Protein AF-A0A3A9KEX3-F1 (afdb_monomer_lite)

Structure (mmCIF, N/CA/C/O backbone):
data_AF-A0A3A9KEX3-F1
#
_entry.id   AF-A0A3A9KEX3-F1
#
loop_
_atom_site.group_PDB
_atom_site.id
_atom_site.type_symbol
_atom_site.label_atom_id
_atom_site.label_alt_id
_atom_site.label_comp_id
_atom_site.label_asym_id
_atom_site.label_entity_id
_atom_site.label_seq_id
_atom_site.pdbx_PDB_ins_code
_atom_site.Cartn_x
_atom_site.Cartn_y
_atom_site.Cartn_z
_atom_site.occupancy
_atom_site.B_iso_or_equiv
_atom_site.auth_seq_id
_atom_site.auth_comp_id
_atom_site.auth_asym_id
_atom_site.auth_atom_id
_atom_site.pdbx_PDB_model_num
ATOM 1 N N . MET A 1 1 ? 19.001 -4.953 -26.871 1.00 45.19 1 MET A N 1
ATOM 2 C CA . MET A 1 1 ? 18.657 -5.611 -25.597 1.00 45.19 1 MET A CA 1
ATOM 3 C C . MET A 1 1 ? 18.288 -4.493 -24.646 1.00 45.19 1 MET A C 1
ATOM 5 O O . MET A 1 1 ? 19.187 -3.833 -24.150 1.00 45.19 1 MET A O 1
ATOM 9 N N . GLY A 1 2 ? 17.001 -4.152 -24.561 1.00 47.47 2 GLY A N 1
ATOM 10 C CA . GLY A 1 2 ? 16.549 -3.125 -23.626 1.00 47.47 2 GLY A CA 1
ATOM 11 C C . GLY A 1 2 ? 16.519 -3.751 -22.243 1.00 47.47 2 GLY A C 1
ATOM 12 O O . GLY A 1 2 ? 15.832 -4.753 -22.062 1.00 47.47 2 GLY A O 1
ATOM 13 N N . VAL A 1 3 ? 17.310 -3.224 -21.314 1.00 56.34 3 VAL A N 1
ATOM 14 C CA . VAL A 1 3 ? 17.057 -3.443 -19.890 1.00 56.34 3 VAL A CA 1
ATOM 15 C C . VAL A 1 3 ? 15.685 -2.839 -19.641 1.00 56.34 3 VAL A C 1
ATOM 17 O O . VAL A 1 3 ? 15.503 -1.634 -19.785 1.00 56.34 3 VAL A O 1
ATOM 20 N N . VAL A 1 4 ? 14.692 -3.698 -19.431 1.00 66.19 4 VAL A N 1
ATOM 21 C CA . VAL A 1 4 ? 13.398 -3.246 -18.939 1.00 66.19 4 VAL A CA 1
ATOM 22 C C . VAL A 1 4 ? 13.686 -2.814 -17.509 1.00 66.19 4 VAL A C 1
ATOM 24 O O . VAL A 1 4 ? 14.048 -3.673 -16.707 1.00 66.19 4 VAL A O 1
ATOM 27 N N . GLY A 1 5 ? 13.649 -1.505 -17.243 1.00 73.44 5 GLY A N 1
ATOM 28 C CA . GLY A 1 5 ? 13.776 -0.985 -15.882 1.00 73.44 5 GLY A CA 1
ATOM 29 C C . GLY A 1 5 ? 12.767 -1.696 -14.989 1.00 73.44 5 GLY A C 1
ATOM 30 O O . GLY A 1 5 ? 11.663 -2.028 -15.445 1.00 73.44 5 GLY A O 1
ATOM 31 N N . LEU A 1 6 ? 13.164 -2.019 -13.766 1.00 83.06 6 LEU A N 1
ATOM 32 C CA . LEU A 1 6 ? 12.252 -2.603 -12.795 1.00 83.06 6 LEU A CA 1
ATOM 33 C C . LEU A 1 6 ? 11.727 -1.477 -11.914 1.00 83.06 6 LEU A C 1
ATOM 35 O O . LEU A 1 6 ? 12.396 -0.479 -11.703 1.00 83.06 6 LEU A O 1
ATOM 39 N N . CYS A 1 7 ? 10.505 -1.615 -11.429 1.00 86.06 7 CYS A N 1
ATOM 40 C CA . CYS A 1 7 ? 9.931 -0.710 -10.457 1.00 86.06 7 CYS A CA 1
ATOM 41 C C . CYS A 1 7 ? 9.645 -1.480 -9.182 1.00 86.06 7 CYS A C 1
ATOM 43 O O . CYS A 1 7 ? 8.882 -2.444 -9.214 1.00 86.06 7 CYS A O 1
ATOM 45 N N . SER A 1 8 ? 10.266 -1.068 -8.085 1.00 88.06 8 SER A N 1
ATOM 46 C CA . SER A 1 8 ? 10.049 -1.625 -6.759 1.00 88.06 8 SER A CA 1
ATOM 47 C C . SER A 1 8 ? 8.939 -0.846 -6.064 1.00 88.06 8 SER A C 1
ATOM 49 O O . SER A 1 8 ? 9.095 0.343 -5.788 1.00 88.06 8 SER A O 1
ATOM 51 N N . VAL A 1 9 ? 7.819 -1.513 -5.781 1.00 87.12 9 VAL A N 1
ATOM 52 C CA . VAL A 1 9 ? 6.669 -0.932 -5.080 1.00 87.12 9 VAL A CA 1
ATOM 53 C C . VAL A 1 9 ? 6.604 -1.443 -3.644 1.00 87.12 9 VAL A C 1
ATOM 55 O O . VAL A 1 9 ? 6.647 -2.647 -3.379 1.00 87.12 9 VAL A O 1
ATOM 58 N N . THR A 1 10 ? 6.453 -0.518 -2.705 1.00 90.19 10 THR A N 1
ATOM 59 C CA . THR A 1 10 ? 6.225 -0.768 -1.284 1.00 90.19 10 THR A CA 1
ATOM 60 C C . THR A 1 10 ? 4.933 -0.081 -0.862 1.00 90.19 10 THR A C 1
ATOM 62 O O . THR A 1 10 ? 4.736 1.101 -1.124 1.00 90.19 10 THR A O 1
ATOM 65 N N . VAL A 1 11 ? 4.051 -0.826 -0.196 1.00 89.00 11 VAL A N 1
ATOM 66 C CA . VAL A 1 11 ? 2.772 -0.331 0.324 1.00 89.00 11 VAL A CA 1
ATOM 67 C C . VAL A 1 11 ? 2.687 -0.588 1.812 1.00 89.00 11 VAL A C 1
ATOM 69 O O . VAL A 1 11 ? 2.857 -1.718 2.281 1.00 89.00 11 VAL A O 1
ATOM 72 N N . GLN A 1 12 ? 2.378 0.467 2.548 1.00 90.44 12 GLN A N 1
ATOM 73 C CA . GLN A 1 12 ? 2.262 0.463 3.995 1.00 90.44 12 GLN A CA 1
ATOM 74 C C . GLN A 1 12 ? 0.905 1.026 4.398 1.00 90.44 12 GLN A C 1
ATOM 76 O O . GLN A 1 12 ? 0.425 1.969 3.790 1.00 90.44 12 GLN A O 1
ATOM 81 N N . ILE A 1 13 ? 0.280 0.469 5.424 1.00 89.94 13 ILE A N 1
ATOM 82 C CA . ILE A 1 13 ? -0.914 1.046 6.039 1.00 89.94 13 ILE A CA 1
ATOM 83 C C . ILE A 1 13 ? -0.452 2.011 7.125 1.00 89.94 13 ILE A C 1
ATOM 85 O O . ILE A 1 13 ? 0.267 1.595 8.033 1.00 89.94 13 ILE A O 1
ATOM 89 N N . THR A 1 14 ? -0.876 3.269 7.054 1.00 91.31 14 THR A N 1
ATOM 90 C CA . THR A 1 14 ? -0.537 4.310 8.039 1.00 91.31 14 THR A CA 1
ATOM 91 C C . THR A 1 14 ? -1.696 4.634 8.973 1.00 91.31 14 THR A C 1
ATOM 93 O O . THR A 1 14 ? -1.448 4.984 10.122 1.00 91.31 14 THR A O 1
ATOM 96 N N . ALA A 1 15 ? -2.949 4.457 8.542 1.00 89.44 15 ALA A N 1
ATOM 97 C CA . ALA A 1 15 ? -4.125 4.714 9.375 1.00 89.44 15 ALA A CA 1
ATOM 98 C C . ALA A 1 15 ? -5.283 3.754 9.071 1.00 89.44 15 ALA A C 1
ATOM 100 O O . ALA A 1 15 ? -5.403 3.240 7.957 1.00 89.44 15 ALA A O 1
ATOM 101 N N . ILE A 1 16 ? -6.153 3.537 10.060 1.00 89.50 16 ILE A N 1
ATOM 102 C CA . ILE A 1 16 ? -7.396 2.762 9.933 1.00 89.50 16 ILE A CA 1
ATOM 103 C C . ILE A 1 16 ? -8.530 3.541 10.609 1.00 89.50 16 ILE A C 1
ATOM 105 O O . ILE A 1 16 ? -8.388 3.985 11.745 1.00 89.50 16 ILE A O 1
ATOM 109 N N . ASP A 1 17 ? -9.644 3.737 9.909 1.00 88.12 17 ASP A N 1
ATOM 110 C CA . ASP A 1 17 ? -10.810 4.529 10.318 1.00 88.12 17 ASP A CA 1
ATOM 111 C C . ASP A 1 17 ? -10.462 5.946 10.806 1.00 88.12 17 ASP A C 1
ATOM 113 O O . ASP A 1 17 ? -11.058 6.484 11.740 1.00 88.12 17 ASP A O 1
ATOM 117 N N . GLY A 1 18 ? -9.467 6.566 10.164 1.00 82.69 18 GLY A N 1
ATOM 118 C CA . GLY A 1 18 ? -8.969 7.894 10.534 1.00 82.69 18 GLY A CA 1
ATOM 119 C C . GLY A 1 18 ? -8.153 7.922 11.831 1.00 82.69 18 GLY A C 1
ATOM 120 O O . GLY A 1 18 ? -7.865 9.004 12.339 1.00 82.69 18 GLY A O 1
ATOM 121 N N . VAL A 1 19 ? -7.787 6.757 12.371 1.00 88.50 19 VAL A N 1
ATOM 122 C CA . VAL A 1 19 ? -6.850 6.618 13.487 1.00 88.50 19 VAL A CA 1
ATOM 123 C C . VAL A 1 19 ? -5.486 6.222 12.937 1.00 88.50 19 VAL A C 1
ATOM 125 O O . VAL A 1 19 ? -5.322 5.122 12.403 1.00 88.50 19 VAL A O 1
ATOM 128 N N . ASP A 1 20 ? -4.509 7.115 13.086 1.00 90.44 20 ASP A N 1
ATOM 129 C CA . ASP A 1 20 ? -3.121 6.844 12.713 1.00 90.44 20 ASP A CA 1
ATOM 130 C C . ASP A 1 20 ? -2.543 5.705 13.560 1.00 90.44 20 ASP A C 1
ATOM 132 O O . ASP A 1 20 ? -2.693 5.653 14.788 1.00 90.44 20 ASP A O 1
ATOM 136 N N . LEU A 1 21 ? -1.861 4.782 12.893 1.00 85.81 21 LEU A N 1
ATOM 137 C CA . LEU A 1 21 ? -1.110 3.716 13.531 1.00 85.81 21 LEU A CA 1
ATOM 138 C C . LEU A 1 21 ? 0.199 4.285 14.087 1.00 85.81 21 LEU A C 1
ATOM 140 O O . LEU A 1 21 ? 0.862 5.108 13.462 1.00 85.81 21 LEU A O 1
ATOM 144 N N . LEU A 1 22 ? 0.597 3.808 15.268 1.00 87.12 22 LEU A N 1
ATOM 145 C CA . LEU A 1 22 ? 1.8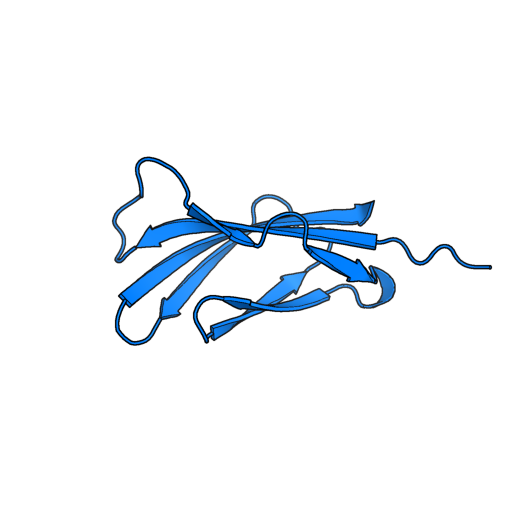79 4.179 15.882 1.00 87.12 22 LEU A CA 1
ATOM 146 C C . LEU A 1 22 ? 3.078 3.754 15.023 1.00 87.12 22 LEU A C 1
ATOM 148 O O . LEU A 1 22 ? 4.097 4.438 15.012 1.00 87.12 22 LEU A O 1
ATOM 152 N N . GLU A 1 23 ? 2.944 2.630 14.322 1.00 87.31 23 GLU A N 1
ATOM 153 C CA . GLU A 1 23 ? 3.925 2.119 13.373 1.00 87.31 23 GLU A CA 1
ATOM 154 C C . GLU A 1 23 ? 3.188 1.696 12.096 1.00 87.31 23 GLU A C 1
ATOM 156 O O . GLU A 1 23 ? 2.180 0.984 12.193 1.00 87.31 23 GLU A O 1
ATOM 161 N N . PRO A 1 24 ? 3.654 2.121 10.909 1.00 86.75 24 PRO A N 1
ATOM 162 C CA . PRO A 1 24 ? 3.035 1.724 9.659 1.00 86.75 24 PRO A CA 1
ATOM 163 C C . PRO A 1 24 ? 3.192 0.218 9.430 1.00 86.75 24 PRO A C 1
ATOM 165 O O . PRO A 1 24 ? 4.243 -0.373 9.689 1.00 86.75 24 PRO A O 1
ATOM 168 N N . VAL A 1 25 ? 2.132 -0.416 8.933 1.00 87.75 25 VAL A N 1
ATOM 169 C CA . VAL A 1 25 ? 2.109 -1.859 8.675 1.00 87.75 25 VAL A CA 1
ATOM 170 C C . VAL A 1 25 ? 2.376 -2.107 7.201 1.00 87.75 25 VAL A C 1
ATOM 172 O O . VAL A 1 25 ? 1.530 -1.833 6.354 1.00 87.75 25 VAL A O 1
ATOM 175 N N . THR A 1 26 ? 3.541 -2.659 6.879 1.00 87.75 26 THR A N 1
ATOM 176 C CA . THR A 1 26 ? 3.888 -3.007 5.500 1.00 87.75 26 THR A CA 1
ATOM 177 C C . THR A 1 26 ? 3.053 -4.187 5.008 1.00 87.75 26 THR A C 1
ATOM 179 O O . THR A 1 26 ? 3.183 -5.301 5.515 1.00 87.75 26 THR A O 1
ATOM 182 N N . VAL A 1 27 ? 2.208 -3.950 4.004 1.00 83.88 27 VAL A N 1
ATOM 183 C CA . VAL A 1 27 ? 1.400 -4.993 3.349 1.00 83.88 27 VAL A CA 1
ATOM 184 C C . VAL A 1 27 ? 2.198 -5.640 2.226 1.00 83.88 27 VAL A C 1
ATOM 186 O O . VAL A 1 27 ? 2.225 -6.861 2.093 1.00 83.88 27 VAL A O 1
ATOM 189 N N . PHE A 1 28 ? 2.896 -4.808 1.454 1.00 81.62 28 PHE 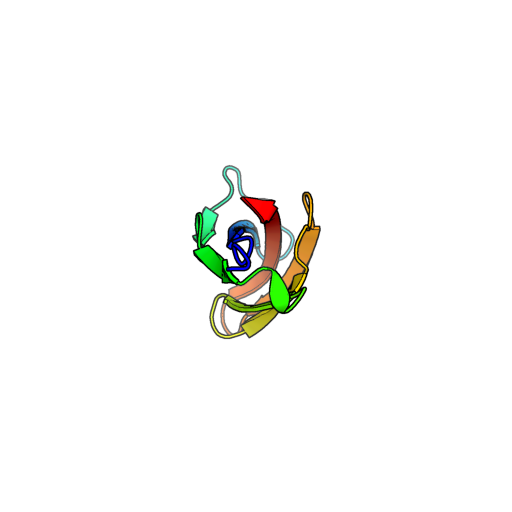A N 1
ATOM 190 C CA . PHE A 1 28 ? 3.761 -5.220 0.360 1.00 81.62 28 PHE A CA 1
ATOM 191 C C . PHE A 1 28 ? 5.095 -4.499 0.482 1.00 81.62 28 PHE A C 1
ATOM 193 O O . PHE A 1 28 ? 5.129 -3.292 0.706 1.00 81.62 28 PHE A O 1
ATOM 200 N N . ALA A 1 29 ? 6.193 -5.232 0.332 1.00 82.50 29 ALA A N 1
ATOM 201 C CA . ALA A 1 29 ? 7.538 -4.676 0.376 1.00 82.50 29 ALA A CA 1
ATOM 202 C C . ALA A 1 29 ? 8.3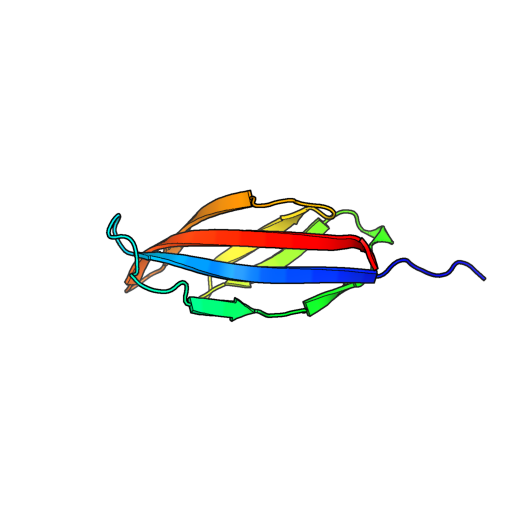12 -5.133 -0.854 1.00 82.50 29 ALA A C 1
ATOM 204 O O . ALA A 1 29 ? 8.417 -6.338 -1.084 1.00 82.50 29 ALA A O 1
ATOM 205 N N . ASN A 1 30 ? 8.889 -4.180 -1.586 1.00 80.62 30 ASN A N 1
ATOM 206 C CA . ASN A 1 30 ? 9.756 -4.429 -2.738 1.00 80.62 30 ASN A CA 1
ATOM 207 C C . ASN A 1 30 ? 9.150 -5.373 -3.786 1.00 80.62 30 ASN A C 1
ATOM 209 O O . ASN A 1 30 ? 9.791 -6.330 -4.224 1.00 80.62 30 ASN A O 1
ATOM 213 N N . VAL A 1 31 ? 7.892 -5.145 -4.156 1.00 83.38 31 VAL A N 1
ATOM 214 C CA . VAL A 1 31 ? 7.281 -5.907 -5.243 1.00 83.38 31 VAL A CA 1
ATOM 215 C C . VAL A 1 31 ? 7.764 -5.317 -6.561 1.00 83.38 31 VAL A C 1
ATOM 217 O O . VAL A 1 31 ? 7.519 -4.148 -6.844 1.00 83.38 31 VAL A O 1
ATOM 220 N N . GLU A 1 32 ? 8.482 -6.121 -7.341 1.00 84.81 32 GLU A N 1
ATOM 221 C CA . GLU A 1 32 ? 9.123 -5.680 -8.577 1.00 84.81 32 GLU A CA 1
ATOM 222 C C . GLU A 1 32 ? 8.205 -5.871 -9.787 1.00 84.81 32 GLU A C 1
ATOM 224 O O . GLU A 1 32 ? 7.708 -6.972 -10.048 1.00 84.81 32 GLU A O 1
ATOM 229 N N . PHE A 1 33 ? 8.035 -4.810 -10.573 1.00 84.19 33 PHE A N 1
ATOM 230 C CA . PHE A 1 33 ? 7.256 -4.824 -11.807 1.00 84.19 33 PHE A CA 1
ATOM 231 C C . PHE A 1 33 ? 8.034 -4.231 -12.983 1.00 84.19 33 PHE A C 1
ATOM 233 O O . PHE A 1 33 ? 8.908 -3.392 -12.785 1.00 84.19 33 PHE A O 1
ATOM 240 N N . PRO A 1 34 ? 7.730 -4.619 -14.233 1.00 82.44 34 PRO A N 1
ATOM 241 C CA . PRO A 1 34 ? 8.350 -3.999 -15.397 1.00 82.44 34 PRO A CA 1
ATOM 242 C C . PRO A 1 34 ? 7.926 -2.525 -15.516 1.00 82.44 34 PRO A C 1
ATOM 244 O O . PRO A 1 34 ? 6.762 -2.242 -15.803 1.00 82.44 34 PRO A O 1
ATOM 247 N N . ALA A 1 35 ? 8.868 -1.586 -15.386 1.00 77.38 35 ALA A N 1
ATOM 248 C CA . ALA A 1 35 ? 8.607 -0.143 -15.472 1.00 77.38 35 ALA A CA 1
ATOM 249 C C . ALA A 1 35 ? 8.075 0.299 -16.852 1.00 77.38 35 ALA A C 1
ATOM 251 O O . ALA A 1 35 ? 7.508 1.378 -16.996 1.00 77.38 35 ALA A O 1
ATOM 252 N N . ALA A 1 36 ? 8.187 -0.558 -17.875 1.00 75.81 36 ALA A N 1
ATOM 253 C CA . ALA A 1 36 ? 7.678 -0.301 -19.224 1.00 75.81 36 ALA A CA 1
ATOM 254 C C . ALA A 1 36 ? 6.161 -0.026 -19.295 1.00 75.81 36 ALA A C 1
ATOM 256 O O . ALA A 1 36 ? 5.713 0.559 -20.279 1.00 75.81 36 ALA A O 1
ATOM 257 N N . ASN A 1 37 ? 5.384 -0.445 -18.290 1.00 72.19 37 ASN A N 1
ATOM 258 C CA . ASN A 1 37 ? 3.937 -0.216 -18.245 1.00 72.19 37 ASN A CA 1
ATOM 259 C C . ASN A 1 37 ? 3.548 1.143 -17.635 1.00 72.19 37 ASN A C 1
ATOM 261 O O . ASN A 1 37 ? 2.411 1.568 -17.812 1.00 72.19 37 ASN A O 1
ATOM 265 N N . GLY A 1 38 ? 4.460 1.832 -16.940 1.00 77.19 38 GLY A N 1
ATOM 266 C CA . GLY A 1 38 ? 4.200 3.116 -16.274 1.00 77.19 38 GLY A CA 1
ATOM 267 C C . GLY A 1 38 ? 3.376 3.029 -14.982 1.00 77.19 38 GLY A C 1
ATOM 268 O O . GLY A 1 38 ? 3.596 3.838 -14.093 1.00 77.19 38 GLY A O 1
ATOM 269 N N . PHE A 1 39 ? 2.496 2.036 -14.835 1.00 84.00 39 PHE A N 1
ATOM 270 C CA . PHE A 1 39 ? 1.725 1.770 -13.617 1.00 84.00 39 PHE A CA 1
ATOM 271 C C . PHE A 1 39 ? 1.557 0.263 -13.377 1.00 84.00 39 PHE A C 1
ATOM 273 O O . PHE A 1 39 ? 1.824 -0.564 -14.259 1.00 84.00 39 PHE A O 1
ATOM 280 N N . VAL A 1 40 ? 1.118 -0.096 -12.172 1.00 83.94 40 VAL A N 1
ATOM 281 C CA . VAL A 1 40 ? 0.784 -1.463 -11.776 1.00 83.94 40 VAL A CA 1
ATOM 282 C C . VAL A 1 40 ? -0.458 -1.501 -10.893 1.00 83.94 40 VAL A C 1
ATOM 284 O O . VAL A 1 40 ? -0.580 -0.729 -9.949 1.00 83.94 40 VAL A O 1
ATOM 287 N N . ASP A 1 41 ? -1.347 -2.453 -11.160 1.00 86.62 41 ASP A N 1
ATOM 288 C CA . ASP A 1 41 ? -2.473 -2.758 -10.282 1.00 86.62 41 ASP A CA 1
ATOM 289 C C . ASP A 1 41 ? -2.062 -3.791 -9.230 1.00 86.62 41 ASP A C 1
ATOM 291 O O . ASP A 1 41 ? -1.675 -4.918 -9.556 1.00 86.62 41 ASP A O 1
ATOM 295 N N . ILE A 1 42 ? -2.174 -3.422 -7.958 1.00 84.50 42 ILE A N 1
ATOM 296 C CA . ILE A 1 42 ? -1.926 -4.306 -6.816 1.00 84.50 42 ILE A CA 1
ATOM 297 C C . ILE A 1 42 ? -3.197 -4.465 -5.987 1.00 84.50 42 ILE A C 1
ATOM 299 O O . ILE A 1 42 ? -3.947 -3.521 -5.771 1.00 84.50 42 ILE A O 1
ATOM 303 N N . GLU A 1 43 ? -3.452 -5.671 -5.493 1.00 85.56 43 GLU A N 1
ATOM 304 C CA . GLU A 1 43 ? -4.614 -5.929 -4.643 1.00 85.56 43 GLU A CA 1
ATOM 305 C C . GLU A 1 43 ? -4.229 -5.768 -3.168 1.00 85.56 43 GLU A C 1
ATOM 307 O O . GLU A 1 43 ? -3.546 -6.616 -2.593 1.00 85.56 43 GLU A O 1
ATOM 312 N N . VAL A 1 44 ? -4.670 -4.677 -2.542 1.00 82.50 44 VAL A N 1
ATOM 313 C CA . VAL A 1 44 ? -4.441 -4.394 -1.121 1.00 82.50 44 VAL A CA 1
ATOM 314 C C . VAL A 1 44 ? -5.715 -4.718 -0.355 1.00 82.50 44 VAL A C 1
ATOM 316 O O . VAL A 1 44 ? -6.740 -4.065 -0.525 1.00 82.50 44 VAL A O 1
ATOM 319 N N . LEU A 1 45 ? -5.662 -5.753 0.490 1.00 83.56 45 LEU A N 1
ATOM 320 C CA . LEU A 1 45 ? -6.799 -6.188 1.316 1.00 83.56 45 LEU A CA 1
ATOM 321 C C . LEU A 1 45 ? -8.085 -6.476 0.502 1.00 83.56 45 LEU A C 1
ATOM 323 O O . LEU A 1 45 ? -9.195 -6.250 0.979 1.00 83.56 45 LEU A O 1
ATOM 327 N N . GLY A 1 46 ? -7.937 -6.989 -0.725 1.00 82.88 46 GLY A N 1
ATOM 328 C CA . GLY A 1 46 ? -9.054 -7.302 -1.627 1.00 82.88 46 GLY A CA 1
ATOM 329 C C . GLY A 1 46 ? -9.579 -6.111 -2.437 1.00 82.88 46 GLY A C 1
ATOM 330 O O . GLY A 1 46 ? -10.560 -6.263 -3.165 1.00 82.88 46 GLY A O 1
ATOM 331 N N . VAL A 1 47 ? -8.946 -4.938 -2.324 1.00 85.00 47 VAL A N 1
ATOM 332 C CA . VAL A 1 47 ? -9.247 -3.752 -3.133 1.00 85.00 47 VAL A CA 1
ATOM 333 C C . VAL A 1 47 ? -8.110 -3.536 -4.139 1.00 85.00 47 VAL A C 1
ATOM 335 O O . VAL A 1 47 ? -6.953 -3.454 -3.723 1.00 85.00 47 VAL A O 1
ATOM 338 N N . PRO A 1 48 ? -8.392 -3.450 -5.452 1.00 85.25 48 PRO A N 1
ATOM 339 C CA . PRO A 1 48 ? -7.375 -3.111 -6.439 1.00 85.25 48 PRO A CA 1
ATOM 340 C C . PRO A 1 48 ? -6.972 -1.641 -6.294 1.00 85.25 48 PRO A C 1
ATOM 342 O O . PRO A 1 48 ? -7.825 -0.754 -6.227 1.00 85.25 48 PRO A O 1
ATOM 345 N N . VAL A 1 49 ? -5.668 -1.397 -6.252 1.00 86.19 49 VAL A N 1
ATOM 346 C CA . VAL A 1 49 ? -5.053 -0.076 -6.167 1.00 86.19 49 VAL A CA 1
ATOM 347 C C . VAL A 1 49 ? -4.080 0.065 -7.328 1.00 86.19 49 VAL A C 1
ATOM 349 O O . VAL A 1 49 ? -3.150 -0.730 -7.460 1.00 86.19 49 VAL A O 1
ATOM 352 N N . GLU A 1 50 ? -4.310 1.077 -8.156 1.00 87.75 50 GLU A N 1
ATOM 353 C CA . GLU A 1 50 ? -3.403 1.458 -9.235 1.00 87.75 50 GLU A CA 1
ATOM 354 C C . GLU A 1 50 ? -2.240 2.257 -8.634 1.00 87.75 50 GLU A C 1
ATOM 356 O O . GLU A 1 50 ? -2.446 3.218 -7.887 1.00 87.75 50 GLU A O 1
ATOM 361 N N . VAL A 1 51 ? -1.016 1.824 -8.919 1.00 86.44 51 VAL A N 1
ATOM 362 C CA . VAL A 1 51 ? 0.216 2.457 -8.455 1.00 86.44 51 VAL A CA 1
ATOM 363 C C . VAL A 1 51 ? 1.037 2.882 -9.653 1.00 86.44 51 VAL A C 1
ATOM 365 O O . VAL A 1 51 ? 1.555 2.049 -10.397 1.00 86.44 51 VAL A O 1
ATOM 368 N N . ASP A 1 52 ? 1.188 4.190 -9.809 1.00 84.88 52 ASP A N 1
ATOM 369 C CA . ASP A 1 52 ? 2.086 4.769 -10.797 1.00 84.88 52 ASP A CA 1
ATOM 370 C C . ASP A 1 52 ? 3.553 4.511 -10.435 1.00 84.88 52 ASP A C 1
ATOM 372 O O . ASP A 1 52 ? 3.944 4.513 -9.266 1.00 84.88 52 ASP A O 1
ATOM 376 N N . CYS A 1 53 ? 4.388 4.333 -11.455 1.00 82.81 53 CYS A N 1
ATOM 377 C CA . CYS A 1 53 ? 5.831 4.263 -11.316 1.00 82.81 53 CYS A CA 1
ATOM 378 C C . CYS A 1 53 ? 6.537 5.334 -12.168 1.00 82.81 53 CYS A C 1
ATOM 380 O O . CYS A 1 53 ? 6.337 5.367 -13.386 1.00 82.81 53 CYS A O 1
ATOM 382 N N . PRO A 1 54 ? 7.431 6.157 -11.582 1.00 82.19 54 PRO A N 1
ATOM 383 C CA . PRO A 1 54 ? 7.744 6.258 -10.153 1.00 82.19 54 PRO A CA 1
ATOM 384 C C . PRO A 1 54 ? 6.679 7.053 -9.377 1.00 82.19 54 PRO A C 1
ATOM 386 O O . PRO A 1 54 ? 6.118 8.020 -9.892 1.00 82.19 54 PRO A O 1
ATOM 389 N N . ALA A 1 55 ? 6.470 6.708 -8.107 1.00 82.31 55 ALA A N 1
ATOM 390 C CA . ALA A 1 55 ? 5.613 7.442 -7.176 1.00 82.31 55 ALA A CA 1
ATOM 391 C C . ALA A 1 55 ? 6.324 7.612 -5.829 1.00 82.31 55 ALA A C 1
ATOM 393 O O . ALA A 1 55 ? 6.743 6.641 -5.202 1.00 82.31 55 ALA A O 1
ATOM 394 N N . MET A 1 56 ? 6.463 8.855 -5.370 1.00 77.31 56 MET A N 1
ATOM 395 C CA . MET A 1 56 ? 7.083 9.170 -4.079 1.00 77.31 56 MET A CA 1
ATOM 396 C C . MET A 1 56 ? 6.006 9.520 -3.058 1.00 77.31 56 MET A C 1
ATOM 398 O O . MET A 1 56 ? 5.271 10.482 -3.271 1.00 77.31 56 MET A O 1
ATOM 402 N N . ASP A 1 57 ? 5.953 8.757 -1.964 1.00 80.12 57 ASP A N 1
ATOM 403 C CA . ASP A 1 57 ? 5.100 9.003 -0.792 1.00 80.12 57 ASP A CA 1
ATOM 404 C C . ASP A 1 57 ? 3.640 9.322 -1.152 1.00 80.12 57 ASP A C 1
ATOM 406 O O . ASP A 1 57 ? 3.040 10.282 -0.667 1.00 80.12 57 ASP A O 1
ATOM 410 N N . PHE A 1 58 ? 3.070 8.520 -2.052 1.00 84.38 58 PHE A N 1
ATOM 411 C CA . PHE A 1 58 ? 1.688 8.674 -2.473 1.00 84.38 58 PHE A CA 1
ATOM 412 C C . PHE A 1 58 ? 0.760 8.086 -1.412 1.00 84.38 58 PHE A C 1
ATOM 414 O O . PHE A 1 58 ? 0.776 6.881 -1.162 1.00 84.38 58 PHE A O 1
ATOM 421 N N . GLU A 1 59 ? -0.064 8.933 -0.797 1.00 88.25 59 GLU A N 1
ATOM 422 C CA . GLU A 1 59 ? -1.089 8.489 0.141 1.00 88.25 59 GLU A CA 1
ATOM 423 C C . GLU A 1 59 ? -2.449 8.357 -0.541 1.00 88.25 59 GLU A C 1
ATOM 425 O O . GLU A 1 59 ? -2.921 9.264 -1.229 1.00 88.25 59 GLU A O 1
ATOM 430 N N . THR A 1 60 ? -3.109 7.227 -0.310 1.00 87.88 60 THR A N 1
ATOM 431 C CA . THR A 1 60 ? -4.474 6.979 -0.776 1.00 87.88 60 THR A CA 1
ATOM 432 C C . THR A 1 60 ? -5.290 6.289 0.304 1.00 87.88 60 THR A C 1
ATOM 434 O O . THR A 1 60 ? -4.746 5.608 1.170 1.00 87.88 60 THR A O 1
ATOM 437 N N . THR A 1 61 ? -6.607 6.458 0.271 1.00 89.75 61 THR A N 1
ATOM 438 C CA . THR A 1 61 ? -7.514 5.808 1.220 1.00 89.75 61 THR A CA 1
ATOM 439 C C . THR A 1 61 ? -8.402 4.835 0.469 1.00 89.75 61 THR A C 1
ATOM 441 O O . THR A 1 61 ? -9.066 5.211 -0.497 1.00 89.75 61 THR A O 1
ATOM 444 N N . ILE A 1 62 ? -8.435 3.592 0.934 1.00 88.44 62 ILE A N 1
ATOM 445 C CA . ILE A 1 62 ? -9.307 2.549 0.400 1.00 88.44 62 ILE A CA 1
ATOM 446 C C . ILE A 1 62 ? -10.338 2.140 1.449 1.00 88.44 62 ILE A C 1
ATOM 448 O O . ILE A 1 62 ? -10.044 2.100 2.640 1.00 88.44 62 ILE A O 1
ATOM 452 N N . ASP A 1 63 ? -11.557 1.840 1.009 1.00 88.75 63 ASP A N 1
ATOM 453 C CA . ASP A 1 63 ? -12.593 1.275 1.875 1.00 88.75 63 ASP A CA 1
ATOM 454 C C . ASP A 1 63 ? -12.518 -0.251 1.801 1.00 88.75 63 ASP A C 1
ATOM 456 O O . ASP A 1 63 ? -12.799 -0.855 0.762 1.00 88.75 63 ASP A O 1
ATOM 460 N N . VAL A 1 64 ? -12.086 -0.870 2.897 1.00 86.94 64 VAL A N 1
ATOM 461 C CA . VAL A 1 64 ? -11.923 -2.316 2.993 1.00 86.94 64 VAL A CA 1
ATOM 462 C C . VAL A 1 64 ? -13.117 -2.897 3.728 1.00 86.94 64 VAL A C 1
ATOM 464 O O . VAL A 1 64 ? -13.334 -2.649 4.919 1.00 86.94 64 VAL A O 1
ATOM 467 N N . ALA A 1 65 ? -13.865 -3.751 3.031 1.00 80.75 65 ALA A N 1
ATOM 468 C CA . ALA A 1 65 ? -14.995 -4.456 3.615 1.00 80.75 65 ALA A CA 1
ATOM 469 C C . ALA A 1 65 ? -14.571 -5.183 4.908 1.00 80.75 65 ALA A C 1
ATOM 471 O O . ALA A 1 65 ? -13.633 -5.975 4.909 1.00 80.75 65 ALA A O 1
ATOM 472 N N . ALA A 1 66 ? -15.298 -4.919 5.999 1.00 76.69 66 ALA A N 1
ATOM 473 C CA . ALA A 1 66 ? -15.066 -5.425 7.359 1.00 76.69 66 ALA A CA 1
ATOM 474 C C . ALA A 1 66 ? -13.920 -4.790 8.175 1.00 76.69 66 ALA A C 1
ATOM 476 O O . ALA A 1 66 ? -13.841 -5.085 9.367 1.00 76.69 66 ALA A O 1
ATOM 477 N N . ILE A 1 67 ? -13.091 -3.915 7.595 1.00 79.38 67 ILE A N 1
ATOM 478 C CA . ILE A 1 67 ? -12.061 -3.160 8.335 1.00 79.38 67 ILE A CA 1
ATOM 479 C C . ILE A 1 67 ? -12.437 -1.680 8.443 1.00 79.38 67 ILE A C 1
ATOM 481 O O . ILE A 1 67 ? -12.245 -1.112 9.508 1.00 79.38 67 ILE A O 1
ATOM 485 N N . GLY A 1 68 ? -13.006 -1.095 7.384 1.00 84.81 68 GLY A N 1
ATOM 486 C CA . GLY A 1 68 ? -13.306 0.334 7.301 1.00 84.81 68 GLY A CA 1
ATOM 487 C C . GLY A 1 68 ? -12.333 1.078 6.384 1.00 84.81 68 GLY A C 1
ATOM 488 O O . GLY A 1 68 ? -11.766 0.490 5.459 1.00 84.81 68 GLY A O 1
ATOM 489 N N . LEU A 1 69 ? -12.148 2.378 6.619 1.00 89.31 69 LEU A N 1
ATOM 490 C CA . LEU A 1 69 ? -11.291 3.227 5.783 1.00 89.31 69 LEU A CA 1
ATOM 491 C C . LEU A 1 69 ? -9.821 3.022 6.143 1.00 89.31 69 LEU A C 1
ATOM 493 O O . LEU A 1 69 ? -9.402 3.339 7.248 1.00 89.31 69 LEU A O 1
ATOM 497 N N . VAL A 1 70 ? -9.015 2.538 5.208 1.00 90.38 70 VAL A N 1
ATOM 498 C CA . VAL A 1 70 ? -7.590 2.272 5.415 1.00 90.38 70 VAL A CA 1
ATOM 499 C C . VAL A 1 70 ? -6.772 3.265 4.600 1.00 90.38 70 VAL A C 1
ATOM 501 O O . VAL A 1 70 ? -6.911 3.327 3.379 1.00 90.38 70 VAL A O 1
ATOM 504 N N . THR A 1 71 ? -5.908 4.030 5.263 1.00 91.56 71 THR A N 1
ATOM 505 C CA . THR A 1 71 ? -4.942 4.908 4.595 1.00 91.56 71 THR A CA 1
ATOM 506 C C . THR A 1 71 ? -3.679 4.123 4.290 1.00 91.56 71 THR A C 1
ATOM 508 O O . THR A 1 71 ? -3.076 3.511 5.174 1.00 91.56 71 THR A O 1
ATOM 511 N N . LEU A 1 72 ? -3.296 4.149 3.022 1.00 90.00 72 LEU A N 1
ATOM 512 C CA . LEU A 1 72 ? -2.119 3.511 2.472 1.00 90.00 72 LEU A CA 1
ATOM 513 C C . LEU A 1 72 ? -1.097 4.575 2.095 1.00 90.00 72 LEU A C 1
ATOM 515 O O . LEU A 1 72 ? -1.446 5.550 1.440 1.00 90.00 72 LEU A O 1
ATOM 519 N N . LEU A 1 73 ? 0.159 4.331 2.442 1.00 90.81 73 LEU A N 1
ATOM 520 C CA . LEU A 1 73 ? 1.333 5.022 1.941 1.00 90.81 73 LEU A CA 1
ATOM 521 C C . LEU A 1 73 ? 2.025 4.115 0.925 1.00 90.81 73 LEU A C 1
ATOM 523 O O . LEU A 1 73 ? 2.422 2.990 1.242 1.00 90.81 73 LEU A O 1
ATOM 527 N N . ILE A 1 74 ? 2.154 4.608 -0.298 1.00 89.62 74 ILE A N 1
ATOM 528 C CA . ILE A 1 74 ? 2.677 3.878 -1.444 1.00 89.62 74 ILE A CA 1
ATOM 529 C C . ILE A 1 74 ? 3.955 4.560 -1.923 1.00 89.62 74 ILE A C 1
ATOM 531 O O . ILE A 1 74 ? 4.006 5.774 -2.119 1.00 89.62 74 ILE A O 1
ATOM 535 N N . GLN A 1 75 ? 4.994 3.759 -2.120 1.00 89.25 75 GLN A N 1
ATOM 536 C CA . GLN A 1 75 ? 6.295 4.188 -2.613 1.00 89.25 75 GLN A CA 1
ATOM 537 C C . GLN A 1 75 ? 6.676 3.286 -3.784 1.00 89.25 75 GLN A C 1
ATOM 539 O O . GLN A 1 75 ? 6.724 2.070 -3.624 1.00 89.25 75 GLN A O 1
ATOM 544 N N . ALA A 1 76 ? 6.931 3.868 -4.949 1.00 86.56 76 ALA A N 1
ATOM 545 C CA . ALA A 1 76 ? 7.330 3.166 -6.159 1.00 86.56 76 ALA A CA 1
ATOM 546 C C . ALA A 1 76 ? 8.599 3.810 -6.736 1.00 86.56 76 ALA A C 1
ATOM 548 O O . ALA A 1 76 ? 8.578 4.971 -7.150 1.00 86.56 76 ALA A O 1
ATOM 549 N N . GLU A 1 77 ? 9.700 3.060 -6.764 1.00 84.81 77 GLU A N 1
ATOM 550 C CA . GLU A 1 77 ? 11.011 3.529 -7.228 1.00 84.81 77 GLU A CA 1
ATOM 551 C C . GLU A 1 77 ? 11.515 2.676 -8.399 1.00 84.81 77 GLU A C 1
ATOM 553 O O . GLU A 1 77 ? 11.454 1.447 -8.349 1.00 84.81 77 GLU A O 1
ATOM 558 N N . GLU A 1 78 ? 12.015 3.325 -9.453 1.00 82.19 78 GLU A N 1
ATOM 559 C CA . GLU A 1 78 ? 12.657 2.643 -10.584 1.00 82.19 78 GLU A CA 1
ATOM 560 C C . GLU A 1 78 ? 14.091 2.218 -10.208 1.00 82.19 78 GLU A C 1
ATOM 562 O O . GLU A 1 78 ? 14.880 3.040 -9.737 1.00 82.19 78 GLU A O 1
ATOM 567 N N . VAL A 1 79 ? 14.417 0.938 -10.422 1.00 74.56 79 VAL A N 1
ATOM 568 C CA . VAL A 1 79 ? 15.681 0.253 -10.080 1.00 74.56 79 VAL A CA 1
ATOM 569 C C . VAL A 1 79 ? 16.372 -0.362 -11.296 1.00 74.56 79 VAL A C 1
ATOM 571 O O . VAL A 1 79 ? 15.686 -0.883 -12.212 1.00 74.56 79 VAL A O 1
#

Foldseek 3Di:
DDPQWKKFKWKWWQDFPPHGDPDTHTPDGGDIDRCVVQWDWDQDLNRTDIGGPQDDQDWDWDQHPPGGIIIMTMGMYTD

pLDDT: mean 83.42, std 8.29, range [45.19, 91.56]

Sequence (79 aa):
MGVVGLCSVTVQITAIDGVDLLEPVTVFANVEFPAANGFVDIEVLGV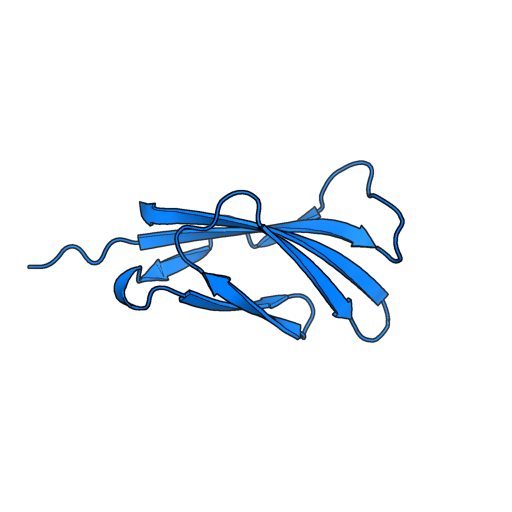PVEVDCPAMDFETTIDVAAIGLVTLLIQAEEV

Secondary structure (DSSP, 8-state):
-----EEEEEEEEEEETTEEEEEEEEEEEEEEEEGGGSEEEEEETTEEEEEESSEEEEEEEEEETTTEEEEEEEEEEE-

Radius of gyration: 13.26 Å; chains: 1; bounding box: 34×16×42 Å

Organism: NCBI:txid885475

=== Feature glossary ===
Reading guide. The protein is described through the following features:

Foldseek 3Di. A 3Di character summarizes, for each residue, the relative orientation of the Cα frame of its nearest spatial neighbor. Because it encodes fold topology rather than chemistry, 3Di alignments detect remote structural similarity that sequence alignment misses.

Contact-map, Ramachandran, and PAE plots. Plot images: a contact map (which residues are close in 3D, as an N×N binary image), a Ramachandran scatter (backbone torsion angles, revealing secondary-structure composition at a glance), and — for AlphaFold structures — a PAE heatmap (pairwise prediction confidence).

Radius of gyration, Cα contacts, bounding box. Radius of gyration (Rg) is the root-mean-square distance of Cα atoms from their centroid — a single number for overall size and compactness. A globular domain of N residues has Rg ≈ 2.2·N^0.38 Å; an extended or disordered chain has a much larger Rg. The Cα contact count is the number of residue pairs whose Cα atoms are within 8 Å and are more than four positions apart in sequence — a standard proxy for tertiary packing density. The bounding box is the smallest axis-aligned box enclosing all Cα atoms.

Secondary structure (8-state, DSSP). Eight-state secondary structure (DSSP): H is the canonical α-helix, G the tighter 3₁₀-helix, I the wider π-helix; E/B are β-structure, T and S are turns and bends, and '-' is everything else. DSSP derives these from the pattern of main-chain N–H···O=C hydrogen bonds, not from the sequence.

B-factor. B-factor (Debye–Waller factor) reflects atomic displacement in the crystal lattice. It is an experimental observable (units Å²), not a prediction; low values mean the atom is pinned down, high values mean it moves or is heterogeneous across the crystal.

pLDDT. pLDDT is the predicted lDDT-Cα score: AlphaFold's confidence that the local environment of each residue (all inter-atomic distances within 15 Å) is correctly placed. It is a per-residue number between 0 and 100, with higher meaning more reliable.

Nearest PDB structures. Nearest PDB neighbors are the top structural matches found by Foldseek when sea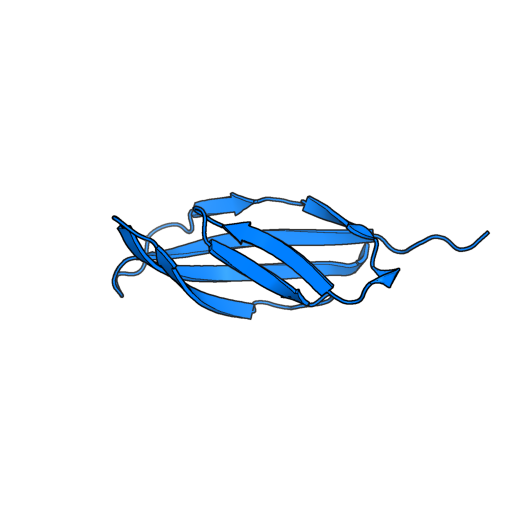rching this structure against the entire Protein Data Bank. Each hit reports a TM-score (0 to 1; >0.5 almost always implies the same fold) and an E-value. These are *structural* homologs — they may share no detectable sequence similarity.

Solvent-accessible surface area. Accessible surface area quantifies burial. A residue with SASA near ze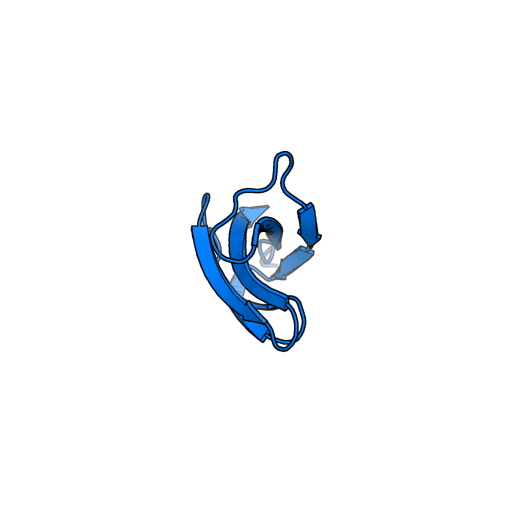ro is packed into the hydrophobic core; one with SASA >100 Å² sits on the surface. Computed here via the Shrake–Rupley numerical algorithm with a 1.4 Å probe.

Rendered structure images. Structure images are PyMOL renders from six orthogonal camera directions. Cartoon representation draws helices as coils and strands as arrows; sticks shows the backbone as bonds; surface shows the solvent-excluded envelope. Rainbow coloring maps sequence position to hue (blue→red, N→C); chain coloring assigns a distinct color per polypeptide.

Backbone torsions (φ/ψ). φ (phi) and ψ (psi) are the two rotatable backbone dihedrals per residue: φ is the C(i-1)–N–Cα–C torsion, ψ is the N–Cα–C–N(i+1) torsion, both in degrees on (−180°, 180°]. α-helical residues cluster near (−60°, −45°); β-strand residues near (−120°, +130°). A Ramachandran plot is simply a scatter of (φ, ψ) for every residue.

Predicted aligned error. Predicted Aligned Error (PAE) is an AlphaFold confidence matrix: entry (i, j) is the expected error in the position of residue j, in ångströms, when the prediction is superimposed on the true structure at residue i. Low PAE within a block of residues means that block is internally rigid and well-predicted; high PAE between two blocks means their relative placement is uncertain even if each block individually is confident.

mmCIF coordinates. Structure coordinates are given as an mmCIF _atom_site loop: one row per atom with element, residue name, chain id, sequence number, and x/y/z position in Å. Only the four main-chain atoms per residue are included here; side chains are omitted to keep the record compact.

InterPro / GO / CATH / organism. Database cross-references. InterPro integrates a dozen domain/family signature databases into unified entries with residue-range hits. GO terms attach function/process/location labels with evidence codes. CATH codes position the fold in a four-level structural taxonomy. Organism is the NCBI-taxonomy species name.

Secondary structure (3-state, P-SEA). SS3 is a coarse helix/strand/coil call (letters a/b/c) made by the P-SEA algorithm from inter-Cα distances and dihedrals. It is less detailed than DSSP but needs only Cα positions.

Sequence. Sequence gives the chain of amino acids in standard one-letter code (A=alanine, C=cysteine, …, Y=tyrosine), read N→C. It is the only feature that is directly encoded by the gene; all structural features are derived from the folded form of this sequence.